Protein AF-A0A3C0N8C3-F1 (afdb_monomer_lite)

Radius of gyration: 15.15 Å; chains: 1; bounding box: 34×34×41 Å

Structure (mmCIF, N/CA/C/O backbone):
data_AF-A0A3C0N8C3-F1
#
_entry.id   AF-A0A3C0N8C3-F1
#
loop_
_atom_site.group_PDB
_atom_site.id
_atom_site.type_symbol
_atom_site.label_atom_id
_atom_site.label_alt_id
_atom_site.label_comp_id
_atom_site.label_asym_id
_atom_site.label_entity_id
_atom_site.label_seq_id
_atom_site.pdbx_PDB_ins_code
_atom_site.Cartn_x
_atom_site.Cartn_y
_atom_site.Cartn_z
_atom_site.occupancy
_atom_site.B_iso_or_equiv
_atom_site.auth_seq_id
_atom_site.auth_comp_id
_atom_site.auth_asym_id
_atom_site.auth_atom_id
_atom_site.pdbx_PDB_model_num
ATOM 1 N N . LYS A 1 1 ? -8.078 -19.167 1.938 1.00 80.75 1 LYS A N 1
ATOM 2 C CA . LYS A 1 1 ? -7.355 -17.869 1.884 1.00 80.75 1 LYS A CA 1
ATOM 3 C C . LYS A 1 1 ? -6.660 -17.792 0.530 1.00 80.75 1 LYS A C 1
ATOM 5 O O . LYS A 1 1 ? -6.150 -18.820 0.111 1.00 80.75 1 LYS A O 1
ATOM 10 N N . GLN A 1 2 ? -6.693 -16.652 -0.160 1.00 92.88 2 GLN A N 1
ATOM 11 C CA . GLN A 1 2 ? -5.959 -16.460 -1.418 1.00 92.88 2 GLN A CA 1
ATOM 12 C C . GLN A 1 2 ? -4.692 -15.642 -1.160 1.00 92.88 2 GLN A C 1
ATOM 14 O O . GLN A 1 2 ? -4.712 -14.740 -0.323 1.00 92.88 2 GLN A O 1
ATOM 19 N N . LEU A 1 3 ? -3.605 -15.978 -1.854 1.00 94.88 3 LEU A N 1
ATOM 20 C CA . LEU A 1 3 ? -2.375 -15.191 -1.850 1.00 94.88 3 LEU A CA 1
ATOM 21 C C . LEU A 1 3 ? -2.566 -13.964 -2.751 1.00 94.88 3 LEU A C 1
ATOM 23 O O . LEU A 1 3 ? -2.976 -14.121 -3.899 1.00 94.88 3 LEU A O 1
ATOM 27 N N . ILE A 1 4 ? -2.262 -12.778 -2.221 1.00 96.44 4 ILE A N 1
ATOM 28 C CA . ILE A 1 4 ? -2.263 -11.508 -2.954 1.00 96.44 4 ILE A CA 1
ATOM 29 C C . ILE A 1 4 ? -0.865 -10.907 -2.850 1.00 96.44 4 ILE A C 1
ATOM 31 O O . ILE A 1 4 ? -0.400 -10.621 -1.746 1.00 96.44 4 ILE A O 1
ATOM 35 N N . LEU A 1 5 ? -0.198 -10.721 -3.986 1.00 97.75 5 LEU A N 1
ATOM 36 C CA . LEU A 1 5 ? 1.116 -10.084 -4.034 1.00 97.75 5 LEU A CA 1
ATOM 37 C C . LEU A 1 5 ? 0.967 -8.562 -4.005 1.00 97.75 5 LEU A C 1
ATOM 39 O O . LEU A 1 5 ? 0.056 -8.000 -4.615 1.00 97.75 5 LEU A O 1
ATOM 43 N N . PHE A 1 6 ? 1.883 -7.881 -3.325 1.00 97.06 6 PHE A N 1
ATOM 44 C CA . PHE A 1 6 ? 1.921 -6.418 -3.326 1.00 97.06 6 PHE A CA 1
ATOM 45 C C . PHE A 1 6 ? 3.335 -5.834 -3.372 1.00 97.06 6 PHE A C 1
ATOM 47 O O . PHE A 1 6 ? 3.448 -4.669 -3.730 1.00 97.06 6 PHE A O 1
ATOM 54 N N . ASP A 1 7 ? 4.382 -6.603 -3.060 1.00 96.94 7 ASP A N 1
ATOM 55 C CA . ASP A 1 7 ? 5.798 -6.241 -3.219 1.00 96.94 7 ASP A CA 1
ATOM 56 C C . ASP A 1 7 ? 6.608 -7.453 -3.672 1.00 96.94 7 ASP A C 1
ATOM 58 O O . ASP A 1 7 ? 6.231 -8.596 -3.402 1.00 96.94 7 ASP A O 1
ATOM 62 N N . VAL A 1 8 ? 7.747 -7.186 -4.310 1.00 96.69 8 VAL A N 1
ATOM 63 C CA . VAL A 1 8 ? 8.770 -8.184 -4.633 1.00 96.69 8 VAL A CA 1
ATOM 64 C C . VAL A 1 8 ? 10.142 -7.585 -4.347 1.00 96.69 8 VAL A C 1
ATOM 66 O O . VAL A 1 8 ? 10.440 -6.464 -4.759 1.00 96.69 8 VAL A O 1
ATOM 69 N N . GLN A 1 9 ? 10.979 -8.344 -3.643 1.00 96.25 9 GLN A N 1
ATOM 70 C CA . GLN A 1 9 ? 12.377 -8.011 -3.396 1.00 96.25 9 GLN A CA 1
ATOM 71 C C . GLN A 1 9 ? 13.282 -8.972 -4.164 1.00 96.25 9 GLN A C 1
ATOM 73 O O . GLN A 1 9 ? 13.082 -10.184 -4.133 1.00 96.25 9 GLN A O 1
ATOM 78 N N . THR A 1 10 ? 14.290 -8.412 -4.822 1.00 94.81 10 THR A N 1
ATOM 79 C CA . THR A 1 10 ? 15.373 -9.136 -5.492 1.00 94.81 10 THR A CA 1
ATOM 80 C C . THR A 1 10 ? 16.684 -8.948 -4.724 1.00 94.81 10 THR A C 1
ATOM 82 O O . THR A 1 10 ? 16.744 -8.228 -3.722 1.00 94.81 10 THR A O 1
ATOM 85 N N . ASP A 1 11 ? 17.762 -9.548 -5.218 1.00 95.31 11 ASP A N 1
ATOM 86 C CA . ASP A 1 11 ? 19.134 -9.274 -4.779 1.00 95.31 11 ASP A CA 1
ATOM 87 C C . ASP A 1 11 ? 19.542 -7.796 -4.958 1.00 95.31 11 ASP A C 1
ATOM 89 O O . ASP A 1 11 ? 20.414 -7.301 -4.247 1.00 95.31 11 ASP A O 1
ATOM 93 N N . LYS A 1 12 ? 18.868 -7.064 -5.856 1.00 91.31 12 LYS A N 1
ATOM 94 C CA . LYS A 1 12 ? 19.084 -5.632 -6.135 1.00 91.31 12 LYS A CA 1
ATOM 95 C C . LYS A 1 12 ? 18.160 -4.697 -5.341 1.00 91.31 12 LYS A C 1
ATOM 97 O O . LYS A 1 12 ? 18.203 -3.476 -5.525 1.00 91.31 12 LYS A O 1
ATOM 102 N N . GLY A 1 13 ? 17.340 -5.256 -4.451 1.00 94.00 13 GLY A N 1
ATOM 103 C CA . GLY A 1 13 ? 16.367 -4.533 -3.635 1.00 94.00 13 GLY A CA 1
ATOM 104 C C . GLY A 1 13 ? 14.925 -4.727 -4.100 1.00 94.00 13 GLY A C 1
ATOM 105 O O . GLY A 1 13 ? 14.626 -5.570 -4.950 1.00 94.00 13 GLY A O 1
ATOM 106 N N . ILE A 1 14 ? 14.017 -3.966 -3.489 1.00 96.19 14 ILE A N 1
ATOM 107 C CA . ILE A 1 14 ? 12.598 -3.962 -3.861 1.00 96.19 14 ILE A CA 1
ATOM 108 C C . ILE A 1 14 ? 12.455 -3.328 -5.250 1.00 96.19 14 ILE A C 1
ATOM 110 O O . ILE A 1 14 ? 13.097 -2.314 -5.536 1.00 96.19 14 ILE A O 1
ATOM 114 N N . ILE A 1 15 ? 11.645 -3.941 -6.114 1.00 96.25 15 ILE A N 1
ATOM 115 C CA . ILE A 1 15 ? 11.365 -3.414 -7.456 1.00 96.25 15 ILE A CA 1
ATOM 116 C C . ILE A 1 15 ? 10.400 -2.227 -7.391 1.00 96.25 15 ILE A C 1
ATOM 118 O O . ILE A 1 15 ? 9.611 -2.095 -6.452 1.00 96.25 15 ILE A O 1
ATOM 122 N N . SER A 1 16 ? 10.441 -1.351 -8.395 1.00 96.81 16 SER A N 1
ATOM 123 C CA . SER A 1 16 ? 9.538 -0.195 -8.419 1.00 96.81 16 SER A CA 1
ATOM 124 C C . SER A 1 16 ? 8.068 -0.632 -8.509 1.00 96.81 16 SER A C 1
ATOM 126 O O . SER A 1 16 ? 7.767 -1.673 -9.095 1.00 96.81 16 SER A O 1
ATOM 128 N N . PRO A 1 17 ? 7.104 0.157 -7.996 1.00 97.06 17 PRO A N 1
ATOM 129 C CA . PRO A 1 17 ? 5.686 -0.180 -8.139 1.00 97.06 17 PRO A CA 1
ATOM 130 C C . PRO A 1 17 ? 5.236 -0.255 -9.608 1.00 97.06 17 PRO A C 1
ATOM 132 O O . PRO A 1 17 ? 4.250 -0.923 -9.912 1.00 97.06 17 PRO A O 1
ATOM 135 N N . PHE A 1 18 ? 5.937 0.421 -10.522 1.00 96.19 18 PHE A N 1
ATOM 136 C CA . PHE A 1 18 ? 5.662 0.357 -11.957 1.00 96.19 18 PHE A CA 1
ATOM 137 C C . PHE A 1 18 ? 6.114 -0.979 -12.552 1.00 96.19 18 PHE A C 1
ATOM 139 O O . PHE A 1 18 ? 5.314 -1.644 -13.207 1.00 96.19 18 PHE A O 1
ATOM 146 N N . GLU A 1 19 ? 7.347 -1.389 -12.252 1.00 96.56 19 GLU A N 1
ATOM 147 C CA . GLU A 1 19 ? 7.925 -2.682 -12.640 1.00 96.56 19 GLU A CA 1
ATOM 148 C C . GLU A 1 19 ? 7.135 -3.848 -12.035 1.00 96.56 19 GLU A C 1
ATOM 150 O O . GLU A 1 19 ? 6.743 -4.760 -12.751 1.00 96.56 19 GLU A O 1
ATOM 155 N N . PHE A 1 20 ? 6.758 -3.760 -10.754 1.00 97.44 20 PHE A N 1
ATOM 156 C CA . PHE A 1 20 ? 5.901 -4.755 -10.104 1.00 97.44 20 PHE A CA 1
ATOM 157 C C . PHE A 1 20 ? 4.593 -4.986 -10.870 1.00 97.44 20 PHE A C 1
ATOM 159 O O . PHE A 1 20 ? 4.193 -6.124 -11.101 1.00 97.44 20 PHE A O 1
ATOM 166 N N . ILE A 1 21 ? 3.911 -3.917 -11.284 1.00 97.00 21 ILE A N 1
ATOM 167 C CA . ILE A 1 21 ? 2.656 -4.060 -12.029 1.00 97.00 21 ILE A CA 1
ATOM 168 C C . ILE A 1 21 ? 2.918 -4.634 -13.420 1.00 97.00 21 ILE A C 1
ATOM 170 O O . ILE A 1 21 ? 2.157 -5.487 -13.869 1.00 97.00 21 ILE A O 1
ATOM 174 N N . GLN A 1 22 ? 3.967 -4.171 -14.098 1.00 97.12 22 GLN A N 1
ATOM 175 C CA . GLN A 1 22 ? 4.319 -4.656 -15.427 1.00 97.12 22 GLN A CA 1
ATOM 176 C C . GLN A 1 22 ? 4.585 -6.166 -15.408 1.00 97.12 22 GLN A C 1
ATOM 178 O O . GLN A 1 22 ? 3.958 -6.904 -16.167 1.00 97.12 22 GLN A O 1
ATOM 183 N N . ASP A 1 23 ? 5.435 -6.620 -14.492 1.00 97.50 23 ASP A N 1
ATOM 184 C CA . ASP A 1 23 ? 5.965 -7.981 -14.500 1.00 97.50 23 ASP A CA 1
ATOM 185 C C . ASP A 1 23 ? 5.020 -8.991 -13.830 1.00 97.50 23 ASP A C 1
ATOM 187 O O . ASP A 1 23 ? 4.991 -10.161 -14.211 1.00 97.50 23 ASP A O 1
ATOM 191 N N . PHE A 1 24 ? 4.206 -8.554 -12.859 1.00 97.50 24 PHE A N 1
ATOM 192 C CA . PHE A 1 24 ? 3.363 -9.444 -12.048 1.00 97.50 24 PHE A CA 1
ATOM 193 C C . PHE A 1 24 ? 1.856 -9.304 -12.322 1.00 97.50 24 PHE A C 1
ATOM 195 O O . PHE A 1 24 ? 1.063 -9.976 -11.666 1.00 97.50 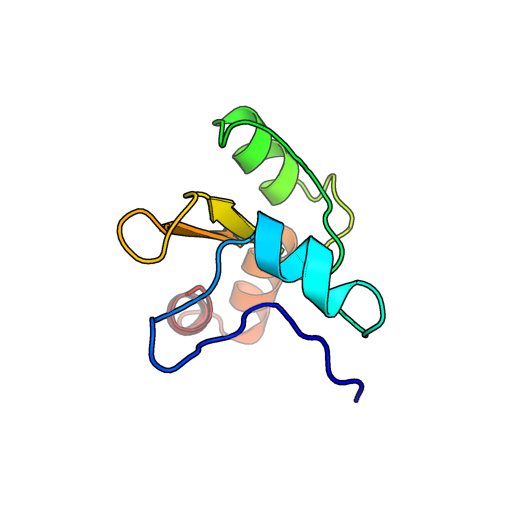24 PHE A O 1
ATOM 202 N N . SER A 1 25 ? 1.425 -8.500 -13.304 1.00 95.50 25 SER A N 1
ATOM 203 C CA . SER A 1 25 ? -0.006 -8.331 -13.653 1.00 95.50 25 SER A CA 1
ATOM 204 C C . SER A 1 25 ? -0.727 -9.616 -14.083 1.00 95.50 25 SER A C 1
ATOM 206 O O . SER A 1 25 ? -1.952 -9.679 -13.992 1.00 95.50 25 SER A O 1
ATOM 208 N N . GLY A 1 26 ? 0.007 -10.648 -14.512 1.00 96.38 26 GLY A N 1
ATOM 209 C CA . GLY A 1 26 ? -0.544 -11.979 -14.798 1.00 96.38 26 GLY A CA 1
ATOM 210 C C . GLY A 1 26 ? -0.855 -12.822 -13.551 1.00 96.38 26 GLY A C 1
ATOM 211 O O . GLY A 1 26 ? -1.453 -13.890 -13.671 1.00 96.38 26 GLY A O 1
ATOM 212 N N . LEU A 1 27 ? -0.451 -12.370 -12.360 1.00 97.06 27 LEU A N 1
ATOM 213 C CA . LEU A 1 27 ? -0.701 -13.026 -11.078 1.00 97.06 27 LEU A CA 1
ATOM 214 C C . LEU A 1 27 ? -1.756 -12.272 -10.262 1.00 97.06 27 LEU A C 1
ATOM 216 O O . LEU A 1 27 ? -2.193 -11.172 -10.597 1.00 97.06 27 LEU A O 1
ATOM 220 N N . ASN A 1 28 ? -2.154 -12.863 -9.137 1.00 96.69 28 ASN A N 1
ATOM 221 C CA . ASN A 1 28 ? -3.086 -12.233 -8.212 1.00 96.69 28 ASN A CA 1
ATOM 222 C C . ASN A 1 28 ? -2.370 -11.152 -7.381 1.00 96.69 28 ASN A C 1
ATOM 224 O O . ASN A 1 28 ? -1.774 -11.440 -6.339 1.00 96.69 28 ASN A O 1
ATOM 228 N N . ILE A 1 29 ? -2.397 -9.912 -7.871 1.00 98.00 29 ILE A N 1
ATOM 229 C CA . ILE A 1 29 ? -1.794 -8.745 -7.218 1.00 98.00 29 ILE A CA 1
ATOM 230 C C . ILE A 1 29 ? -2.851 -7.849 -6.565 1.00 98.00 29 ILE A C 1
ATOM 232 O O . ILE A 1 29 ? -4.024 -7.846 -6.943 1.00 98.00 29 ILE A O 1
ATOM 236 N N . ALA A 1 30 ? -2.436 -7.042 -5.590 1.00 97.12 30 ALA A N 1
ATOM 237 C CA . ALA A 1 30 ? -3.297 -6.027 -4.999 1.00 97.12 30 ALA A CA 1
ATOM 238 C C . ALA A 1 30 ? -3.772 -5.030 -6.071 1.00 97.12 30 ALA A C 1
ATOM 240 O O . ALA A 1 30 ? -2.978 -4.471 -6.830 1.00 97.12 30 ALA A O 1
ATOM 241 N N . ARG A 1 31 ? -5.087 -4.783 -6.123 1.00 96.31 31 ARG A N 1
ATOM 242 C CA . ARG A 1 31 ? -5.695 -3.870 -7.098 1.00 96.31 31 ARG A CA 1
ATOM 243 C C . ARG A 1 31 ? -5.169 -2.445 -6.919 1.00 96.31 31 ARG A C 1
ATOM 245 O O . ARG A 1 31 ? -5.271 -1.869 -5.838 1.00 96.31 31 ARG A O 1
ATOM 252 N N . VAL A 1 32 ? -4.738 -1.830 -8.017 1.00 97.38 32 VAL A N 1
ATOM 253 C CA . VAL A 1 32 ? -4.459 -0.390 -8.069 1.00 97.38 32 VAL A CA 1
ATOM 254 C C . VAL A 1 32 ? -5.778 0.379 -8.046 1.00 97.38 32 VAL A C 1
ATOM 256 O O . VAL A 1 32 ? -6.581 0.261 -8.968 1.00 97.38 32 VAL A O 1
ATOM 259 N N . VAL A 1 33 ? -6.006 1.170 -6.998 1.00 97.50 33 VAL A N 1
ATOM 260 C CA . VAL A 1 33 ? -7.241 1.966 -6.839 1.00 97.50 33 VAL A CA 1
ATOM 261 C C . VAL A 1 33 ? -7.088 3.428 -7.262 1.00 97.50 33 VAL A C 1
ATOM 263 O O . VAL A 1 33 ? -8.084 4.107 -7.488 1.00 97.50 33 VAL A O 1
ATOM 266 N N . TYR A 1 34 ? -5.850 3.915 -7.374 1.00 97.88 34 TYR A N 1
ATOM 267 C CA . TYR A 1 34 ? -5.533 5.290 -7.750 1.00 97.88 34 TYR A CA 1
ATOM 268 C C . TYR A 1 34 ? -4.105 5.385 -8.303 1.00 97.88 34 TYR A C 1
ATOM 270 O O . TYR A 1 34 ? -3.204 4.694 -7.825 1.00 97.88 34 TYR A O 1
AT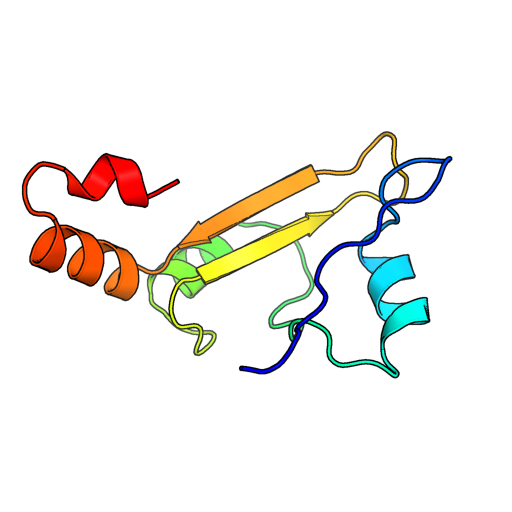OM 278 N N . ARG A 1 35 ? -3.894 6.257 -9.295 1.00 97.50 35 ARG A N 1
ATOM 279 C CA . ARG A 1 35 ? -2.572 6.644 -9.813 1.00 97.50 35 ARG A CA 1
ATOM 280 C C . ARG A 1 35 ? -2.499 8.166 -9.862 1.00 97.50 35 ARG A C 1
ATOM 282 O O . ARG A 1 35 ? -3.324 8.795 -10.517 1.00 97.50 35 ARG A O 1
ATOM 289 N N . GLY A 1 36 ? -1.519 8.754 -9.186 1.00 96.31 36 GLY A N 1
ATOM 290 C CA . GLY A 1 36 ? -1.363 10.203 -9.131 1.00 96.31 36 GLY A CA 1
ATOM 291 C C . GLY A 1 36 ? -0.495 10.649 -7.964 1.00 96.31 36 GLY A C 1
ATOM 292 O O . GLY A 1 36 ? 0.212 9.848 -7.352 1.00 96.31 36 GLY A O 1
ATOM 293 N N . LYS A 1 37 ? -0.549 11.946 -7.658 1.00 96.81 37 LYS A N 1
ATOM 294 C CA . LYS A 1 37 ? 0.192 12.526 -6.535 1.00 96.81 37 L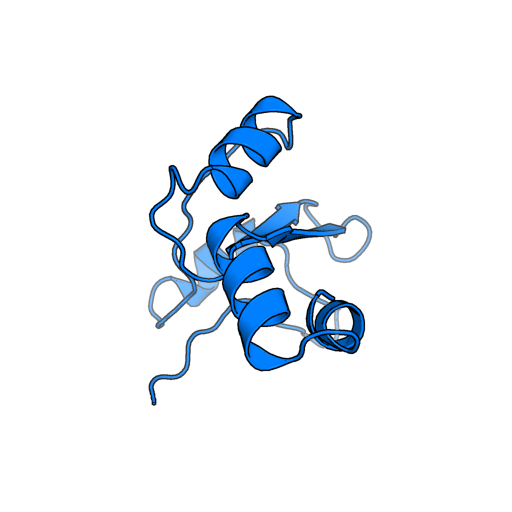YS A CA 1
ATOM 295 C C . LYS A 1 37 ? -0.452 12.122 -5.209 1.00 96.81 37 LYS A C 1
ATOM 297 O O . L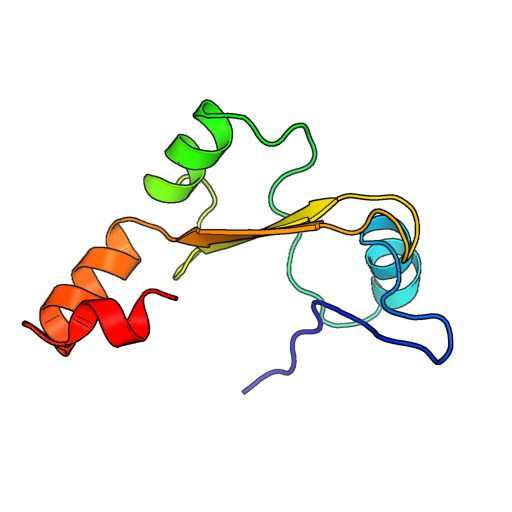YS A 1 37 ? -1.676 12.146 -5.077 1.00 96.81 37 LYS A O 1
ATOM 302 N N . LEU A 1 38 ? 0.377 11.840 -4.208 1.00 97.44 38 LEU A N 1
ATOM 303 C CA . LEU A 1 38 ? -0.076 11.747 -2.824 1.00 97.44 38 LEU A CA 1
ATOM 304 C C . LEU A 1 38 ? -0.440 13.158 -2.341 1.00 97.44 38 LEU A C 1
ATOM 306 O O . LEU A 1 38 ? 0.432 13.994 -2.126 1.00 97.44 38 LEU A O 1
ATOM 310 N N . THR A 1 39 ? -1.737 13.435 -2.233 1.00 98.25 39 THR A N 1
ATOM 311 C CA . THR A 1 39 ? -2.278 14.740 -1.822 1.00 98.25 39 THR A CA 1
ATOM 312 C C . THR A 1 39 ? -3.109 14.598 -0.553 1.00 98.25 39 THR A C 1
ATOM 314 O O . THR A 1 39 ? -3.625 13.514 -0.281 1.00 98.25 39 THR A O 1
ATOM 317 N N . GLY A 1 40 ? -3.304 15.696 0.188 1.00 98.25 40 GLY A N 1
ATOM 318 C CA . GLY A 1 40 ? -4.218 15.719 1.340 1.00 98.25 40 GLY A CA 1
ATOM 319 C C . GLY A 1 40 ? -5.617 15.225 0.968 1.00 98.25 40 GLY A C 1
ATOM 320 O O . GLY A 1 40 ? -6.139 14.320 1.605 1.00 98.25 40 GLY A O 1
ATOM 321 N N . LYS A 1 41 ? -6.146 15.681 -0.175 1.00 98.31 41 LYS A N 1
ATOM 322 C CA . LYS A 1 41 ? -7.438 15.208 -0.680 1.00 98.31 41 LYS A CA 1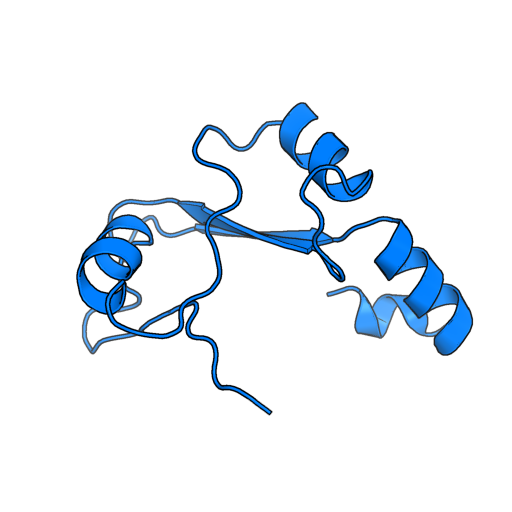
ATOM 323 C C . LYS A 1 41 ? -7.477 13.698 -0.937 1.00 98.31 41 LYS A C 1
ATOM 325 O O . LYS A 1 41 ? -8.483 13.062 -0.651 1.00 98.31 41 LYS A O 1
ATOM 330 N N . PHE A 1 42 ? -6.413 13.114 -1.487 1.00 98.38 42 PHE A N 1
ATOM 331 C CA . PHE A 1 42 ? -6.369 11.663 -1.675 1.00 98.38 42 PHE A CA 1
ATOM 332 C C . PHE A 1 42 ? -6.388 10.919 -0.331 1.00 98.38 42 PHE A C 1
ATOM 334 O O . PHE A 1 42 ? -7.083 9.913 -0.202 1.00 98.38 42 PHE A O 1
ATOM 341 N N . ILE A 1 43 ? -5.667 11.432 0.670 1.00 98.50 43 ILE A N 1
ATOM 342 C CA . ILE A 1 43 ? -5.662 10.875 2.028 1.00 98.50 43 ILE A CA 1
ATOM 343 C C . ILE A 1 43 ? -7.067 10.915 2.632 1.00 98.50 43 ILE A C 1
ATOM 345 O O . ILE A 1 43 ? -7.530 9.893 3.141 1.00 98.50 43 ILE A O 1
ATOM 349 N N . ASP A 1 44 ? -7.753 12.052 2.532 1.00 98.62 44 ASP A N 1
ATOM 350 C CA . ASP A 1 44 ? -9.112 12.220 3.053 1.00 98.62 44 ASP A CA 1
ATOM 351 C C . ASP A 1 44 ? -10.104 11.298 2.329 1.00 98.62 44 ASP A C 1
ATOM 353 O O . ASP A 1 44 ? -10.814 10.532 2.978 1.00 98.62 44 ASP A O 1
ATOM 357 N N . ASP A 1 45 ? -10.052 11.242 0.993 1.00 98.56 45 ASP A N 1
ATOM 358 C CA . ASP A 1 45 ? -10.894 10.351 0.186 1.00 98.56 45 ASP A CA 1
ATOM 359 C C . ASP A 1 45 ? -10.709 8.862 0.584 1.00 98.56 45 ASP A C 1
ATOM 361 O O . ASP A 1 45 ? -11.673 8.090 0.600 1.00 98.56 45 ASP A O 1
ATOM 365 N N . VAL A 1 46 ? -9.483 8.423 0.913 1.00 98.50 46 VAL A N 1
ATOM 366 C CA . VAL A 1 46 ? -9.243 7.063 1.434 1.00 98.50 46 VAL A CA 1
ATOM 367 C C . VAL A 1 46 ? -9.829 6.902 2.833 1.00 98.50 46 VAL A C 1
ATOM 369 O O . VAL A 1 46 ? -10.499 5.902 3.091 1.00 98.50 46 VAL A O 1
ATOM 372 N N . ARG A 1 47 ? -9.595 7.862 3.734 1.00 98.44 47 ARG A N 1
ATOM 373 C CA . ARG A 1 47 ? -10.091 7.813 5.119 1.00 98.44 47 ARG A CA 1
ATOM 374 C C . ARG A 1 47 ? -11.614 7.714 5.184 1.00 98.44 47 ARG A C 1
ATOM 376 O O . ARG A 1 47 ? -12.135 6.940 5.988 1.00 98.44 47 ARG A O 1
ATOM 383 N N . GLU A 1 48 ? -12.290 8.428 4.290 1.00 98.56 48 GLU A N 1
ATOM 384 C CA . GLU A 1 48 ? -13.745 8.438 4.104 1.00 98.56 48 GLU A CA 1
ATOM 385 C C . GLU A 1 48 ? -14.281 7.193 3.373 1.00 98.56 48 GLU A C 1
ATOM 387 O O . GLU A 1 48 ? -15.490 6.992 3.290 1.00 98.56 48 GLU A O 1
ATOM 392 N N . GLY A 1 49 ? -13.406 6.313 2.870 1.00 98.06 49 GLY A N 1
ATOM 393 C CA . GLY A 1 49 ? -13.795 5.023 2.294 1.00 98.06 49 GLY A CA 1
ATOM 394 C C . GLY A 1 49 ? -14.192 5.058 0.814 1.00 98.06 49 GLY A C 1
ATOM 395 O O . GLY A 1 49 ? -14.739 4.077 0.308 1.00 98.06 49 GLY A O 1
ATOM 396 N N . LYS A 1 50 ? -13.869 6.129 0.080 1.00 98.31 50 LYS A N 1
ATOM 397 C CA . LYS A 1 50 ? -14.286 6.338 -1.322 1.00 98.31 50 LYS A CA 1
ATOM 398 C C . LYS A 1 50 ? -13.832 5.246 -2.301 1.00 98.31 50 LYS A C 1
ATOM 400 O O . LYS A 1 50 ? -14.447 5.057 -3.346 1.00 98.31 50 LYS A O 1
ATOM 405 N N . TYR A 1 51 ? -12.764 4.516 -1.978 1.00 97.81 51 TYR A N 1
ATOM 406 C CA . TYR A 1 51 ? -12.161 3.502 -2.856 1.00 97.81 51 TYR A CA 1
ATOM 407 C C . TYR A 1 51 ? -12.656 2.066 -2.604 1.00 97.81 51 TYR A C 1
ATOM 409 O O . TYR A 1 51 ? -12.167 1.129 -3.242 1.00 97.81 51 TYR A O 1
ATOM 417 N N . GLY A 1 52 ? -13.604 1.870 -1.678 1.00 96.56 52 GLY A N 1
ATOM 418 C CA . GLY A 1 52 ? -14.175 0.549 -1.385 1.00 96.56 52 GLY A CA 1
ATOM 419 C C . GLY A 1 52 ? -13.157 -0.449 -0.821 1.00 96.56 52 GLY A C 1
ATOM 420 O O . GLY A 1 52 ? -13.199 -1.632 -1.152 1.00 96.56 52 GLY A O 1
ATOM 421 N N . VAL A 1 53 ? -12.205 0.030 -0.014 1.00 97.19 53 VAL A N 1
ATOM 422 C CA . VAL A 1 53 ? -11.207 -0.795 0.685 1.00 97.19 53 VAL A CA 1
ATOM 423 C C . VAL A 1 53 ? -11.602 -0.982 2.148 1.00 97.19 53 VAL A C 1
ATOM 425 O O . VAL A 1 53 ? -12.154 -0.076 2.766 1.00 97.19 53 VAL A O 1
ATOM 428 N N . ALA A 1 54 ? -11.319 -2.157 2.718 1.00 95.81 54 ALA A N 1
ATOM 429 C CA . ALA A 1 54 ? -11.712 -2.466 4.092 1.00 95.81 54 ALA A CA 1
ATOM 430 C C . ALA A 1 54 ? -10.823 -1.756 5.129 1.00 95.81 54 ALA A C 1
ATOM 432 O O . ALA A 1 54 ? -11.316 -0.967 5.934 1.00 95.81 54 ALA A O 1
ATOM 433 N N . GLU A 1 55 ? -9.523 -2.064 5.139 1.00 97.31 55 GLU A N 1
ATOM 434 C CA . GLU A 1 55 ? -8.547 -1.449 6.050 1.00 97.31 55 GLU A CA 1
ATOM 435 C C . GLU A 1 55 ? -8.033 -0.118 5.511 1.00 97.31 55 GLU A C 1
ATOM 437 O O . GLU A 1 55 ? -8.020 0.870 6.238 1.00 97.31 55 GLU A O 1
ATOM 442 N N . GLY A 1 56 ? -7.621 -0.079 4.245 1.00 97.94 56 GLY A N 1
ATOM 443 C CA . GLY A 1 56 ? -6.931 1.074 3.690 1.00 97.94 56 GLY A CA 1
ATOM 444 C C . GLY A 1 56 ? -6.172 0.752 2.413 1.00 97.94 56 GLY A C 1
ATOM 445 O O . GLY A 1 56 ? -6.461 -0.234 1.733 1.00 97.94 56 GLY A O 1
ATOM 446 N N . VAL A 1 57 ? -5.189 1.593 2.103 1.00 98.38 57 VAL A N 1
ATOM 447 C CA . VAL A 1 57 ? -4.289 1.440 0.955 1.00 98.38 57 VAL A CA 1
ATOM 448 C C . VAL A 1 57 ? -2.831 1.544 1.390 1.00 98.38 57 VAL A C 1
ATOM 450 O O . VAL A 1 57 ? -2.506 2.207 2.378 1.00 98.38 57 VAL A O 1
ATOM 453 N N . VAL A 1 58 ? -1.948 0.941 0.597 1.00 98.06 58 VAL A N 1
ATOM 454 C CA . VAL A 1 58 ? -0.510 1.223 0.615 1.00 98.06 58 VAL A CA 1
ATOM 455 C C . VAL A 1 58 ? -0.195 2.066 -0.615 1.00 98.06 58 VAL A C 1
ATOM 457 O O . VAL A 1 58 ? -0.430 1.636 -1.743 1.00 98.06 58 VAL A O 1
ATOM 460 N N . CYS A 1 59 ? 0.313 3.274 -0.400 1.00 98.12 59 CYS A N 1
ATOM 461 C CA . CYS A 1 59 ? 0.779 4.165 -1.456 1.00 98.12 59 CYS A CA 1
ATOM 462 C C . CYS A 1 59 ? 2.257 3.914 -1.683 1.00 98.12 59 CYS A C 1
ATOM 464 O O . CYS A 1 59 ? 3.000 3.816 -0.710 1.00 98.12 59 CYS A O 1
ATOM 466 N N . LYS A 1 60 ? 2.672 3.842 -2.945 1.00 98.00 60 LYS A N 1
ATOM 467 C CA . LYS A 1 60 ? 4.053 3.555 -3.323 1.00 98.00 60 LYS A CA 1
ATOM 468 C C . LYS A 1 60 ? 4.500 4.510 -4.409 1.00 98.00 60 LYS A C 1
ATOM 470 O O . LYS A 1 60 ? 3.725 4.804 -5.321 1.00 98.00 60 LYS A O 1
ATOM 475 N N . GLY A 1 61 ? 5.744 4.949 -4.332 1.00 96.69 61 GLY A N 1
ATOM 476 C CA . GLY A 1 61 ? 6.377 5.737 -5.378 1.00 96.69 61 GLY A CA 1
ATOM 477 C C . GLY A 1 61 ? 7.884 5.533 -5.394 1.00 96.69 61 GLY A C 1
ATOM 478 O O . GLY A 1 61 ? 8.412 4.740 -4.619 1.00 96.69 61 GLY A O 1
ATOM 479 N N . GLY A 1 62 ? 8.543 6.246 -6.303 1.00 95.50 62 GLY A N 1
ATOM 480 C CA . GLY A 1 62 ? 9.940 6.013 -6.664 1.00 95.50 62 GLY A CA 1
ATOM 481 C C . GLY A 1 62 ? 10.066 5.153 -7.922 1.00 95.50 62 GLY A C 1
ATOM 482 O O . GLY A 1 62 ? 9.134 4.436 -8.296 1.00 95.50 62 GLY A O 1
ATOM 483 N N . SER A 1 63 ? 11.205 5.270 -8.602 1.00 91.81 63 SER A N 1
ATOM 484 C CA . SER A 1 63 ? 11.477 4.559 -9.867 1.00 91.81 63 SER A CA 1
ATOM 485 C C . SER A 1 63 ? 12.600 3.528 -9.748 1.00 91.81 63 SER A C 1
ATOM 487 O O . SER A 1 63 ? 12.836 2.765 -10.678 1.00 91.81 63 SER A O 1
ATOM 489 N N . SER A 1 64 ? 13.295 3.490 -8.614 1.00 89.06 64 SER A N 1
ATOM 490 C CA . SER A 1 64 ? 14.405 2.584 -8.332 1.00 89.06 64 SER A CA 1
ATOM 491 C C . SER A 1 64 ? 14.449 2.234 -6.847 1.00 89.06 64 SER A C 1
ATOM 493 O O . SER A 1 64 ? 13.896 2.956 -6.022 1.00 89.06 64 SER A O 1
ATOM 495 N N . SER A 1 65 ? 15.199 1.196 -6.473 1.00 88.19 65 SER A N 1
ATOM 496 C CA . SER A 1 65 ? 15.386 0.797 -5.069 1.00 88.19 65 SER A CA 1
ATOM 497 C C . SER A 1 65 ? 15.988 1.889 -4.166 1.00 88.19 65 SER A C 1
ATOM 499 O O . SER A 1 65 ? 15.908 1.774 -2.946 1.00 88.19 65 SER A O 1
ATOM 501 N N . LYS A 1 66 ? 16.565 2.958 -4.735 1.00 89.75 66 LYS A N 1
ATOM 502 C CA . LYS A 1 66 ? 17.179 4.074 -3.994 1.00 89.75 66 LYS A CA 1
ATOM 503 C C . LYS A 1 66 ? 16.190 5.167 -3.580 1.00 89.75 66 LYS A C 1
ATOM 505 O O . LYS A 1 66 ? 16.488 5.918 -2.658 1.00 89.75 66 LYS A O 1
ATOM 510 N N . ASP A 1 67 ? 15.058 5.283 -4.272 1.00 94.06 67 ASP A N 1
ATOM 511 C CA . ASP A 1 67 ? 14.057 6.341 -4.077 1.00 94.06 67 ASP A CA 1
ATOM 512 C C . ASP A 1 67 ? 12.655 5.790 -3.781 1.00 94.06 67 ASP A C 1
ATOM 514 O O . ASP A 1 67 ? 11.674 6.539 -3.807 1.00 94.06 67 ASP A O 1
ATOM 518 N N . LEU A 1 68 ? 12.549 4.489 -3.481 1.00 96.19 68 LEU A N 1
ATOM 519 C CA . LEU A 1 68 ? 11.285 3.894 -3.066 1.00 96.19 68 LEU A CA 1
ATOM 520 C C . LEU A 1 68 ? 10.799 4.487 -1.752 1.00 96.19 68 LEU A C 1
ATOM 522 O O . LEU A 1 68 ? 11.519 4.545 -0.756 1.00 96.19 68 LEU A O 1
ATOM 526 N N . TRP A 1 69 ? 9.520 4.830 -1.733 1.00 96.81 69 TRP A N 1
ATOM 527 C CA . TRP A 1 69 ? 8.805 5.182 -0.520 1.00 96.81 69 TRP A CA 1
ATOM 528 C C . TRP A 1 69 ? 7.457 4.481 -0.495 1.00 96.81 69 TRP A C 1
AT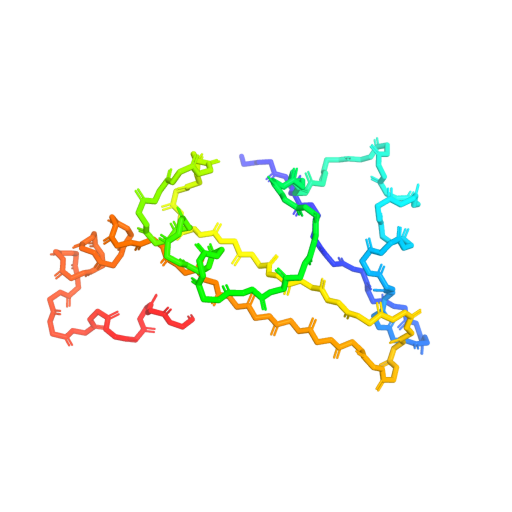OM 530 O O . TRP A 1 69 ? 6.826 4.249 -1.531 1.00 96.81 69 TRP A O 1
ATOM 540 N N . MET A 1 70 ? 7.013 4.149 0.716 1.00 96.75 70 MET A N 1
ATOM 541 C CA . MET A 1 70 ? 5.729 3.512 0.957 1.00 96.75 70 MET A CA 1
ATOM 542 C C . MET A 1 70 ? 5.068 4.116 2.188 1.00 96.75 70 MET A C 1
ATOM 544 O O . MET A 1 70 ? 5.712 4.268 3.222 1.00 96.75 70 MET A O 1
ATOM 548 N N . VAL A 1 71 ? 3.778 4.435 2.092 1.00 97.06 71 VAL A N 1
ATOM 549 C CA . VAL A 1 71 ? 2.983 4.911 3.234 1.00 97.06 71 VAL A CA 1
ATOM 550 C C . VAL A 1 71 ? 1.622 4.233 3.260 1.00 97.06 71 VAL A C 1
ATOM 552 O O . VAL A 1 71 ? 1.035 3.950 2.214 1.00 97.06 71 VAL A O 1
ATOM 555 N N . LYS A 1 72 ? 1.104 3.973 4.459 1.00 97.19 72 LYS A N 1
ATOM 556 C CA . LYS A 1 72 ? -0.225 3.388 4.656 1.00 97.19 72 LYS A CA 1
ATOM 557 C C . LYS A 1 72 ? -1.234 4.494 4.947 1.00 97.19 72 LYS A C 1
ATOM 559 O O . LYS A 1 72 ? -0.949 5.407 5.715 1.00 97.19 72 LYS A O 1
ATOM 564 N N . ILE A 1 73 ? -2.428 4.391 4.371 1.00 97.94 73 ILE A N 1
ATOM 565 C CA . ILE A 1 73 ? -3.571 5.237 4.732 1.00 97.94 73 ILE A CA 1
ATOM 566 C C . ILE A 1 73 ? -4.719 4.305 5.093 1.00 97.94 73 ILE A C 1
ATOM 568 O O . ILE A 1 73 ? -5.180 3.548 4.238 1.00 97.94 73 ILE A O 1
ATOM 572 N N . LYS A 1 74 ? -5.161 4.341 6.352 1.00 98.19 74 LYS A N 1
ATOM 573 C CA . LYS A 1 74 ? -6.235 3.487 6.873 1.00 98.19 74 LYS A CA 1
ATOM 574 C C . LYS A 1 74 ? -7.560 4.250 6.954 1.00 98.19 74 LYS A C 1
ATOM 576 O O . LYS A 1 74 ? -7.572 5.462 7.172 1.00 98.19 74 LYS A O 1
ATOM 581 N N . THR A 1 75 ? -8.669 3.547 6.750 1.00 98.56 75 THR A N 1
ATOM 582 C CA . THR A 1 75 ? -10.021 4.120 6.774 1.00 98.56 75 THR A CA 1
ATOM 583 C C . THR A 1 75 ? -10.463 4.433 8.203 1.00 98.56 75 THR A C 1
ATOM 585 O O . THR A 1 75 ? -10.081 3.739 9.153 1.00 98.56 75 THR A O 1
ATOM 588 N N . TYR A 1 76 ? -11.333 5.432 8.378 1.00 98.19 76 TYR A N 1
ATOM 589 C CA . TYR A 1 76 ? -11.952 5.683 9.684 1.00 98.19 76 TYR A CA 1
ATOM 590 C C . TYR A 1 76 ? -12.834 4.515 10.131 1.00 98.19 76 TYR A C 1
ATOM 592 O O . TYR A 1 76 ? -12.852 4.172 11.311 1.00 98.19 76 TYR A O 1
ATOM 600 N N . ALA A 1 77 ? -13.492 3.840 9.186 1.00 98.31 77 ALA A N 1
ATOM 601 C CA . ALA A 1 77 ? -14.267 2.637 9.470 1.00 98.31 77 ALA A CA 1
ATOM 602 C C . ALA A 1 77 ? -13.394 1.506 10.046 1.00 98.31 77 ALA A C 1
ATOM 604 O O . ALA A 1 77 ? -13.834 0.761 10.921 1.00 98.31 77 ALA A O 1
ATOM 605 N N . TYR A 1 78 ? -12.147 1.351 9.588 1.00 98.12 78 TYR A N 1
ATOM 606 C CA . TYR A 1 78 ? -11.212 0.400 10.190 1.00 98.12 78 TYR A CA 1
ATOM 607 C C . TYR A 1 78 ? -10.751 0.845 11.579 1.00 98.12 78 TYR A C 1
ATOM 609 O O . TYR A 1 78 ? -10.777 0.040 12.508 1.00 98.12 78 TYR A O 1
ATOM 617 N N . MET A 1 79 ? -10.420 2.129 11.743 1.00 97.44 79 MET A N 1
ATOM 618 C CA . MET A 1 79 ? -10.052 2.705 13.042 1.00 97.44 79 MET A CA 1
ATOM 619 C C . MET A 1 79 ? -11.118 2.431 14.109 1.00 97.44 79 MET A C 1
ATOM 621 O O . MET A 1 79 ? -10.808 1.929 15.187 1.00 97.44 79 MET A O 1
ATOM 625 N N . GLN A 1 80 ? -12.385 2.697 13.784 1.00 97.69 80 GLN A N 1
ATOM 626 C CA . GLN A 1 80 ? -13.520 2.469 14.679 1.00 97.69 80 GLN A CA 1
ATOM 627 C C . GLN A 1 80 ? -13.669 0.989 15.051 1.00 97.69 80 GLN A C 1
ATOM 629 O O . GLN A 1 80 ? -13.917 0.672 16.213 1.00 97.69 80 GLN A O 1
ATOM 634 N N . ARG A 1 81 ? -13.460 0.069 14.098 1.00 97.44 81 ARG A N 1
ATOM 635 C CA . ARG A 1 81 ? -13.478 -1.377 14.378 1.00 97.44 81 ARG A CA 1
ATOM 636 C C . ARG A 1 81 ? -12.375 -1.787 15.351 1.00 97.44 81 ARG A C 1
ATOM 638 O O . ARG A 1 81 ? -12.643 -2.569 16.260 1.00 97.44 81 ARG A O 1
ATOM 645 N N . LEU A 1 82 ? -11.165 -1.244 15.208 1.00 97.25 82 LEU A N 1
ATOM 646 C CA . LEU A 1 82 ? -10.075 -1.500 16.153 1.00 97.25 82 LEU A CA 1
ATOM 647 C C . LEU A 1 82 ? -10.393 -0.953 17.547 1.00 97.25 82 LEU A C 1
ATOM 649 O O . LEU A 1 82 ? -10.186 -1.652 18.536 1.00 97.25 82 LEU A O 1
ATOM 653 N N . GLN A 1 83 ? -10.938 0.262 17.632 1.00 96.94 83 GLN A N 1
ATOM 654 C CA . GLN A 1 83 ? -11.359 0.870 18.899 1.00 96.94 83 GLN A CA 1
ATOM 655 C C . GLN A 1 83 ? -12.431 0.035 19.608 1.00 96.94 83 GLN A C 1
ATOM 657 O O . GLN A 1 83 ? -12.361 -0.164 20.818 1.00 96.94 83 GLN A O 1
ATOM 662 N N . GLN A 1 84 ? -13.394 -0.507 18.862 1.00 97.31 84 GLN A N 1
ATOM 663 C CA . GLN A 1 84 ? -14.432 -1.378 19.415 1.00 97.31 84 GLN A CA 1
ATOM 664 C C . GLN A 1 84 ? -13.870 -2.728 19.878 1.00 97.31 84 GLN A C 1
ATOM 666 O O . GLN A 1 84 ? -14.211 -3.191 20.966 1.00 97.31 84 GLN A O 1
ATOM 671 N N . ALA A 1 85 ? -12.999 -3.348 19.078 1.00 96.81 85 ALA A N 1
ATOM 672 C CA . ALA A 1 85 ? -12.457 -4.674 19.364 1.00 96.81 85 ALA A CA 1
ATOM 673 C C . ALA A 1 85 ? -11.422 -4.669 20.501 1.00 96.81 85 ALA A C 1
ATOM 675 O O . ALA A 1 85 ? -11.426 -5.567 21.341 1.00 96.81 85 ALA A O 1
ATOM 676 N N . PHE A 1 86 ? -10.552 -3.658 20.544 1.00 95.81 86 PHE A N 1
ATOM 677 C CA . PHE A 1 86 ? -9.373 -3.635 21.417 1.00 95.81 86 PHE A CA 1
ATOM 678 C C . PHE A 1 86 ? -9.411 -2.537 22.487 1.00 95.81 86 PHE A C 1
ATOM 680 O O . PHE A 1 86 ? -8.516 -2.471 23.328 1.00 95.81 86 PHE A O 1
ATOM 687 N N . LYS A 1 87 ? -10.451 -1.691 22.505 1.00 93.50 87 LYS A N 1
ATOM 688 C CA . LYS A 1 87 ? -10.661 -0.634 23.508 1.00 93.50 87 LYS A CA 1
ATOM 689 C C . LYS A 1 87 ? -9.412 0.224 23.687 1.00 93.50 87 LYS A C 1
ATOM 691 O O . LYS A 1 87 ? -9.032 0.893 22.745 1.00 93.50 87 LYS A O 1
ATOM 696 N N . GLN A 1 88 ? -8.772 0.216 24.857 1.00 93.12 88 GLN A N 1
ATOM 697 C CA . GLN A 1 88 ? -7.600 1.049 25.154 1.00 93.12 88 GLN A CA 1
ATOM 698 C C . GLN A 1 88 ? -6.341 0.619 24.381 1.00 93.12 88 GLN A C 1
ATOM 700 O O . GLN A 1 88 ? -5.465 1.444 24.140 1.00 93.12 88 GLN A O 1
ATOM 705 N N . ASP A 1 89 ? -6.272 -0.636 23.927 1.00 94.31 89 ASP A N 1
ATOM 706 C CA . ASP A 1 89 ? -5.111 -1.190 23.222 1.00 94.31 89 ASP A CA 1
ATOM 707 C C . ASP A 1 89 ? -5.162 -1.002 21.700 1.00 94.31 89 ASP A C 1
ATOM 709 O O . ASP A 1 89 ? -4.237 -1.409 20.998 1.00 94.31 89 ASP A O 1
ATOM 713 N N . TRP A 1 90 ? -6.218 -0.381 21.167 1.00 94.00 90 TRP A N 1
ATOM 714 C CA . TRP A 1 90 ? -6.452 -0.280 19.722 1.00 94.00 90 TRP A CA 1
ATOM 715 C C . TRP A 1 90 ? -5.285 0.334 18.941 1.00 94.00 90 TRP A C 1
ATOM 717 O O . TRP A 1 90 ? -5.009 -0.098 17.823 1.00 94.00 90 TRP A O 1
ATOM 727 N N . GLY A 1 91 ? -4.567 1.291 19.542 1.00 92.00 91 GLY A N 1
ATOM 728 C CA . GLY A 1 91 ? -3.418 1.952 18.922 1.00 92.00 91 GLY A CA 1
ATOM 729 C C . GLY A 1 91 ? -2.284 0.986 18.563 1.00 92.00 91 GLY A C 1
ATOM 730 O O . GLY A 1 91 ? -1.588 1.212 17.581 1.00 92.00 91 GLY A O 1
ATOM 731 N N . LYS A 1 92 ? -2.149 -0.143 19.275 1.00 92.44 92 LYS A N 1
ATOM 732 C CA . LYS A 1 92 ? -1.156 -1.189 18.966 1.00 92.44 92 LYS A CA 1
ATOM 733 C C . LYS A 1 92 ? -1.429 -1.898 17.636 1.00 92.44 92 LYS A C 1
ATOM 735 O O . LYS A 1 92 ? -0.519 -2.478 17.059 1.00 92.44 92 LYS A O 1
ATOM 740 N N . TYR A 1 93 ? -2.674 -1.858 17.168 1.00 90.06 93 TYR A N 1
ATOM 741 C CA . TYR A 1 93 ? -3.134 -2.511 15.939 1.00 90.06 93 TYR A CA 1
ATOM 742 C C . TYR A 1 93 ? -3.353 -1.510 14.795 1.00 90.06 93 TYR A C 1
ATOM 744 O O . TYR A 1 93 ? -3.796 -1.881 13.705 1.00 90.06 93 TYR A O 1
ATOM 752 N N . TRP A 1 94 ? -3.085 -0.227 15.052 1.00 90.56 94 TRP A N 1
ATOM 753 C CA . TRP A 1 94 ? -3.266 0.845 14.084 1.00 90.56 94 TRP A CA 1
ATOM 754 C C . TRP A 1 94 ? -2.121 0.943 13.073 1.00 90.56 94 TRP A C 1
ATOM 756 O O . TRP A 1 94 ? -2.379 1.353 11.947 1.00 90.56 94 TRP A O 1
ATOM 766 N N . GLU A 1 95 ? -0.907 0.506 13.410 1.00 75.12 95 GLU A N 1
ATOM 767 C CA . GLU A 1 95 ? 0.289 0.583 12.545 1.00 75.12 95 GLU A CA 1
ATOM 768 C C . GLU A 1 95 ? 0.514 -0.674 11.685 1.00 75.12 95 GLU A C 1
ATOM 770 O O . GLU A 1 95 ? 0.275 -1.798 12.168 1.00 75.12 95 GLU A O 1
#

Sequence (95 aa):
KQLILFDVQTDKGIISPFEFIQDFSGLNIARVVYRGKLTGKFIDDVREGKYGVAEGVVCKGGSSSKDLWMVKIKTYAYMQRLQQAFKQDWGKYWE

pLDDT: mean 95.94, std 3.51, range [75.12, 98.62]

Secondary structure (DSSP, 8-state):
----B---EETTEEPPHHHHHHHHTTS-BPPP---S---HHHHHHHHTTTT--SSEEEEEE-SSTTT-EEEEEE-HHHHHHHHHHHGGGGGGGT-

Foldseek 3Di:
DDDADEWDADPQGIAASVVCCVPCVVDRYDDDQDDDDPDPVVLVCQQQCVSVDDFFDWDWDDHGRVPIDIDTRGHVNNLVVLCVVPPPCSVVVND